Protein AF-A0A9D8M865-F1 (afdb_monomer_lite)

Secondary structure (DSSP, 8-state):
-HHHHHHHHHHHHHHHHT-TT--EEE-SHHHHT-HHHHHHHHHTS-S-EEE--S-TTHHHHHHHHHHHH-

pLDDT: mean 90.88, std 5.36, range [73.0, 97.44]

Structure (mmCIF, N/CA/C/O backbone):
data_AF-A0A9D8M865-F1
#
_entry.id   AF-A0A9D8M865-F1
#
loop_
_atom_site.group_PDB
_atom_site.id
_atom_site.type_symbol
_atom_site.label_atom_id
_atom_site.label_alt_id
_atom_site.label_comp_id
_atom_site.label_asym_id
_atom_site.label_entity_id
_atom_site.label_seq_id
_atom_site.pdbx_PDB_ins_code
_atom_site.Cartn_x
_atom_site.Cartn_y
_atom_site.Cartn_z
_atom_site.occupancy
_atom_site.B_iso_or_equiv
_atom_site.auth_seq_id
_atom_site.auth_comp_id
_atom_site.auth_asym_id
_atom_site.auth_atom_id
_atom_site.pdbx_PDB_model_num
ATOM 1 N N . ARG A 1 1 ? 0.163 -15.910 6.274 1.00 73.00 1 ARG A N 1
ATOM 2 C CA . ARG A 1 1 ? 1.431 -15.294 6.766 1.00 73.00 1 ARG A CA 1
ATOM 3 C C . ARG A 1 1 ? 1.784 -14.021 5.989 1.00 73.00 1 ARG A C 1
ATOM 5 O O . ARG A 1 1 ? 1.996 -13.006 6.635 1.00 73.00 1 ARG A O 1
ATOM 12 N N . GLY A 1 2 ? 1.777 -14.042 4.647 1.00 85.94 2 GLY A N 1
ATOM 13 C CA . GLY A 1 2 ? 2.063 -12.858 3.815 1.00 85.94 2 GLY A CA 1
ATOM 14 C C . GLY A 1 2 ? 1.149 -11.655 4.086 1.00 85.94 2 GLY A C 1
ATOM 15 O O . GLY A 1 2 ? 1.655 -10.576 4.369 1.00 85.94 2 GLY A O 1
ATOM 16 N N . ALA A 1 3 ? -0.176 -11.855 4.112 1.00 92.06 3 ALA A N 1
ATOM 17 C CA . ALA A 1 3 ? -1.138 -10.777 4.372 1.00 92.06 3 ALA A CA 1
ATOM 18 C C . ALA A 1 3 ? -0.923 -10.083 5.727 1.00 92.06 3 ALA A C 1
ATOM 20 O O . ALA A 1 3 ? -0.818 -8.864 5.800 1.00 92.06 3 ALA A O 1
ATOM 21 N N . ALA A 1 4 ? -0.787 -10.869 6.800 1.00 94.19 4 ALA A N 1
ATOM 22 C CA . ALA A 1 4 ? -0.527 -10.351 8.143 1.00 94.19 4 ALA A CA 1
ATOM 23 C C . ALA A 1 4 ? 0.799 -9.574 8.224 1.00 94.19 4 ALA A C 1
ATOM 25 O O . ALA A 1 4 ? 0.866 -8.534 8.874 1.00 94.19 4 ALA A O 1
ATOM 26 N N . GLY A 1 5 ? 1.844 -10.052 7.538 1.00 95.06 5 GLY A N 1
ATOM 27 C CA . GLY A 1 5 ? 3.127 -9.352 7.463 1.00 95.06 5 GLY A CA 1
ATOM 28 C C . GLY A 1 5 ? 3.021 -8.000 6.753 1.00 95.06 5 GLY A C 1
ATOM 29 O O . GLY A 1 5 ? 3.538 -7.007 7.263 1.00 95.06 5 GLY A O 1
ATOM 30 N N . LEU A 1 6 ? 2.316 -7.953 5.617 1.00 94.00 6 LEU A N 1
ATOM 31 C CA . LEU A 1 6 ? 2.089 -6.725 4.849 1.00 94.00 6 LEU A CA 1
ATOM 32 C C . LEU A 1 6 ? 1.241 -5.710 5.624 1.00 94.00 6 LEU A C 1
ATOM 34 O O . LEU A 1 6 ? 1.640 -4.552 5.745 1.00 94.00 6 LEU A O 1
ATOM 38 N N . ALA A 1 7 ? 0.120 -6.144 6.207 1.00 94.56 7 ALA A N 1
ATOM 39 C CA . ALA A 1 7 ? -0.735 -5.276 7.014 1.00 94.56 7 ALA A CA 1
ATOM 40 C C . ALA A 1 7 ? 0.015 -4.733 8.243 1.00 94.56 7 ALA A C 1
ATOM 42 O O . ALA A 1 7 ? 0.001 -3.531 8.504 1.00 94.56 7 ALA A O 1
ATOM 43 N N . GLY A 1 8 ? 0.756 -5.596 8.949 1.00 95.69 8 GLY A N 1
ATOM 44 C CA . GLY A 1 8 ? 1.572 -5.186 10.091 1.00 95.69 8 GLY A CA 1
ATOM 45 C C . GLY A 1 8 ? 2.688 -4.205 9.720 1.00 95.69 8 GLY A C 1
ATOM 46 O O . GLY A 1 8 ? 3.006 -3.316 10.506 1.00 95.69 8 GLY A O 1
ATOM 47 N N . LEU A 1 9 ? 3.279 -4.323 8.526 1.00 95.31 9 LEU A N 1
ATOM 48 C CA . LEU A 1 9 ? 4.255 -3.348 8.037 1.00 95.31 9 LEU A CA 1
ATOM 49 C C . LEU A 1 9 ? 3.608 -1.981 7.788 1.00 95.31 9 LEU A C 1
ATOM 51 O O . LEU A 1 9 ? 4.140 -0.977 8.253 1.00 95.31 9 LEU A O 1
ATOM 55 N N . ALA A 1 10 ? 2.466 -1.943 7.099 1.00 94.50 10 ALA A N 1
ATOM 56 C CA . ALA A 1 10 ? 1.758 -0.696 6.817 1.00 94.50 10 ALA A CA 1
ATOM 57 C C . ALA A 1 10 ? 1.338 0.032 8.107 1.00 94.50 10 ALA A C 1
ATOM 59 O O . ALA A 1 10 ? 1.534 1.241 8.218 1.00 94.50 10 ALA A O 1
ATOM 60 N N . LEU A 1 11 ? 0.845 -0.705 9.109 1.00 94.88 11 LEU A N 1
ATOM 61 C CA . LEU A 1 11 ? 0.511 -0.155 10.427 1.00 94.88 11 LEU A CA 1
ATOM 62 C C . LEU A 1 11 ? 1.725 0.474 11.120 1.00 94.88 11 LEU A C 1
ATOM 64 O O . LEU A 1 11 ? 1.664 1.636 11.514 1.00 94.88 11 LEU A O 1
ATOM 68 N N . ARG A 1 12 ? 2.857 -0.238 11.180 1.00 95.56 12 ARG A N 1
ATOM 69 C CA . ARG A 1 12 ? 4.092 0.298 11.781 1.00 95.56 12 ARG A CA 1
ATOM 70 C C . ARG A 1 12 ? 4.603 1.548 11.070 1.00 95.56 12 ARG A C 1
ATOM 72 O O . ARG A 1 12 ? 5.155 2.439 11.710 1.00 95.56 12 ARG A O 1
ATOM 79 N N . VAL A 1 13 ? 4.450 1.620 9.746 1.00 95.19 13 VAL A N 1
ATOM 80 C CA . VAL A 1 13 ? 4.824 2.818 8.982 1.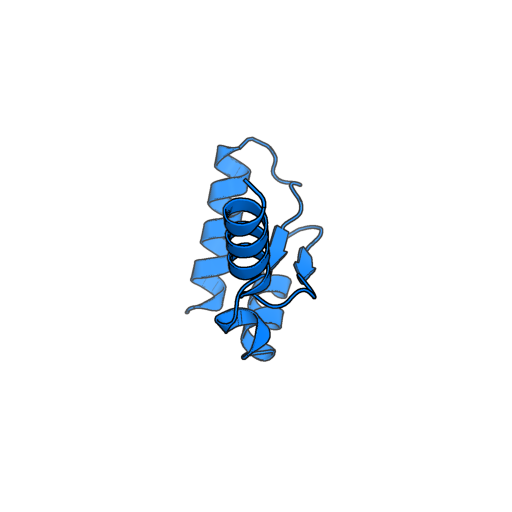00 95.19 13 VAL A CA 1
ATOM 81 C C . VAL A 1 13 ? 3.915 3.993 9.347 1.00 95.19 13 VAL A C 1
ATOM 83 O O . VAL A 1 13 ? 4.434 5.069 9.626 1.00 95.19 13 VAL A O 1
ATOM 86 N N . ARG A 1 14 ? 2.591 3.795 9.424 1.00 94.06 14 ARG A N 1
ATOM 87 C CA . ARG A 1 14 ? 1.642 4.839 9.860 1.00 94.06 14 ARG A CA 1
ATOM 88 C C . ARG A 1 14 ? 1.957 5.365 11.257 1.00 94.06 14 ARG A C 1
ATOM 90 O O . ARG A 1 14 ? 2.017 6.574 11.455 1.00 94.06 14 ARG A O 1
ATOM 97 N N . GLU A 1 15 ? 2.200 4.459 12.201 1.00 93.69 15 GLU A N 1
ATOM 98 C CA . GLU A 1 15 ? 2.600 4.805 13.569 1.00 93.69 15 GLU A CA 1
ATOM 99 C C . GLU A 1 15 ? 3.875 5.651 13.572 1.00 93.69 15 GLU A C 1
ATOM 101 O O . GLU A 1 15 ? 3.939 6.681 14.239 1.00 93.69 15 GLU A O 1
ATOM 106 N N . ARG A 1 16 ? 4.878 5.259 12.777 1.00 95.75 16 ARG A N 1
ATOM 107 C CA . ARG A 1 16 ? 6.152 5.981 12.689 1.00 95.75 16 ARG A CA 1
ATOM 108 C C . ARG A 1 16 ? 6.029 7.356 12.030 1.00 95.75 16 ARG A C 1
ATOM 110 O O . ARG A 1 16 ? 6.829 8.233 12.340 1.00 95.75 16 ARG A O 1
ATOM 117 N N . LEU A 1 17 ? 5.055 7.538 11.144 1.00 94.50 17 LEU A N 1
ATOM 118 C CA . LEU A 1 17 ? 4.732 8.831 10.538 1.00 94.50 17 LEU A CA 1
ATOM 119 C C . LEU A 1 17 ? 3.849 9.708 11.443 1.00 94.50 17 LEU A C 1
ATOM 121 O O . LEU A 1 17 ? 3.650 10.874 11.129 1.00 94.50 17 LEU A O 1
ATOM 125 N N . GLY A 1 18 ? 3.343 9.181 12.565 1.00 91.81 18 GLY A N 1
ATOM 126 C CA . GLY A 1 18 ? 2.484 9.927 13.489 1.00 91.81 18 GLY A CA 1
ATOM 127 C C . GLY A 1 18 ? 1.060 10.156 12.977 1.00 91.81 18 GLY A C 1
ATOM 128 O O . GLY A 1 18 ? 0.309 10.913 13.587 1.00 91.81 18 GLY A O 1
ATOM 129 N N . GLU A 1 19 ? 0.662 9.487 11.893 1.00 88.06 19 GLU A N 1
ATOM 130 C CA . GLU A 1 19 ? -0.647 9.656 11.263 1.00 88.06 19 GLU A CA 1
ATOM 131 C C . GLU A 1 19 ? -1.353 8.296 11.083 1.00 88.06 19 GLU A C 1
ATOM 133 O O . GLU A 1 19 ? -1.277 7.658 10.027 1.00 88.06 19 GLU A O 1
ATOM 138 N N . PRO A 1 20 ? -2.094 7.825 12.105 1.00 82.00 20 PRO A N 1
ATOM 139 C CA . PRO A 1 20 ? -2.758 6.516 12.088 1.00 82.00 20 PRO A CA 1
ATOM 140 C C . PRO A 1 20 ? -3.819 6.366 10.987 1.00 82.00 20 PRO A C 1
ATOM 142 O O . PRO A 1 20 ? -4.141 5.250 10.578 1.00 82.00 20 PRO A O 1
ATOM 145 N N . ALA A 1 21 ? -4.365 7.490 10.515 1.00 83.88 21 ALA A N 1
ATOM 146 C CA . ALA A 1 21 ? -5.419 7.553 9.508 1.00 83.88 21 ALA A CA 1
ATOM 147 C C . ALA A 1 21 ? -4.896 7.680 8.065 1.00 83.88 21 ALA A C 1
ATOM 149 O O . ALA A 1 21 ? -5.710 7.744 7.142 1.00 83.88 21 ALA A O 1
ATOM 150 N N . LEU A 1 22 ? -3.571 7.707 7.855 1.00 90.44 22 LEU A N 1
ATOM 151 C CA . LEU A 1 22 ? -2.974 7.843 6.522 1.00 90.44 22 LEU A CA 1
ATOM 152 C C . LEU A 1 22 ? -3.540 6.796 5.557 1.00 90.44 22 LEU A C 1
ATOM 154 O O . LEU A 1 22 ? -3.420 5.602 5.837 1.00 90.44 22 LEU A O 1
ATOM 158 N N . PRO A 1 23 ? -4.121 7.178 4.411 1.00 93.06 23 PRO A N 1
ATOM 159 C CA . PRO A 1 23 ? -4.632 6.215 3.444 1.00 93.06 23 PRO A CA 1
ATOM 160 C C . PRO A 1 23 ? -3.555 5.220 3.006 1.00 93.06 23 PRO A C 1
ATOM 162 O O . PRO A 1 23 ? -2.400 5.592 2.795 1.00 93.06 23 PRO A O 1
ATOM 165 N N . VAL A 1 24 ? -3.930 3.949 2.861 1.00 94.25 24 VAL A N 1
ATOM 166 C CA . VAL A 1 24 ? -3.029 2.923 2.314 1.00 94.25 24 VAL A CA 1
ATOM 167 C C . VAL A 1 24 ? -3.439 2.611 0.884 1.00 94.25 24 VAL A C 1
ATOM 169 O O . VAL A 1 24 ? -4.601 2.324 0.607 1.00 94.25 24 VAL A O 1
ATOM 172 N N . VAL A 1 25 ? -2.464 2.643 -0.021 1.00 93.56 25 VAL A N 1
ATOM 173 C CA . VAL A 1 25 ? -2.644 2.257 -1.421 1.00 93.56 25 VAL A CA 1
ATOM 174 C C . VAL A 1 25 ? -1.968 0.908 -1.650 1.00 93.56 25 VAL A C 1
ATOM 176 O O . VAL A 1 25 ? -0.765 0.764 -1.436 1.00 93.56 25 VAL A O 1
ATOM 179 N N . LEU A 1 26 ? -2.738 -0.085 -2.089 1.00 92.50 26 LEU A N 1
ATOM 180 C CA . LEU A 1 26 ? -2.242 -1.402 -2.482 1.00 92.50 26 LEU A CA 1
ATOM 181 C C . LEU A 1 26 ? -1.783 -1.352 -3.943 1.00 92.50 26 LEU A C 1
ATOM 183 O O . LEU A 1 26 ? -2.565 -1.014 -4.830 1.00 92.50 26 LEU A O 1
ATOM 187 N N . ALA A 1 27 ? -0.519 -1.689 -4.196 1.00 90.56 27 ALA A N 1
ATOM 188 C CA . ALA A 1 27 ? 0.091 -1.631 -5.522 1.00 90.56 27 ALA A CA 1
ATOM 189 C C . ALA A 1 27 ? 1.058 -2.801 -5.760 1.00 90.56 27 ALA A C 1
ATOM 191 O O . ALA A 1 27 ? 1.481 -3.488 -4.829 1.00 90.56 27 ALA A O 1
ATOM 192 N N . GLY A 1 28 ? 1.448 -2.991 -7.022 1.00 85.56 28 GLY A N 1
ATOM 193 C CA . GLY A 1 28 ? 2.439 -3.987 -7.430 1.00 85.56 28 GLY A CA 1
ATOM 194 C C . GLY A 1 28 ? 1.841 -5.332 -7.848 1.00 85.56 28 GLY A C 1
ATOM 195 O O . GLY A 1 28 ? 0.732 -5.705 -7.468 1.00 85.56 28 GLY A O 1
ATOM 196 N N . GLY A 1 29 ? 2.602 -6.077 -8.655 1.00 83.00 29 GLY A N 1
ATOM 197 C CA . GLY A 1 29 ? 2.124 -7.293 -9.324 1.00 83.00 29 GLY A CA 1
ATOM 198 C C . GLY A 1 29 ? 1.701 -8.424 -8.384 1.00 83.00 29 GLY A C 1
ATOM 199 O O . GLY A 1 29 ? 0.805 -9.183 -8.728 1.00 83.00 29 GLY A O 1
ATOM 200 N N . LEU A 1 30 ? 2.283 -8.516 -7.184 1.00 83.44 30 LEU A N 1
ATOM 201 C CA . LEU A 1 30 ? 1.922 -9.549 -6.208 1.00 83.44 30 LEU A CA 1
ATOM 202 C C . LEU A 1 30 ? 0.473 -9.401 -5.721 1.00 83.44 30 LEU A C 1
ATOM 204 O O . LEU A 1 30 ? -0.269 -10.380 -5.704 1.00 83.44 30 LEU A O 1
ATOM 208 N N . LEU A 1 31 ? 0.077 -8.184 -5.338 1.00 83.81 31 LEU A N 1
ATOM 209 C CA . LEU A 1 31 ? -1.274 -7.892 -4.856 1.00 83.81 31 LEU A CA 1
ATOM 210 C C . LEU A 1 31 ? -2.280 -7.905 -6.011 1.00 83.81 31 LEU A C 1
ATOM 212 O O . LEU A 1 31 ? -3.346 -8.495 -5.881 1.00 83.81 31 LEU A O 1
ATOM 216 N N . LEU A 1 32 ? -1.900 -7.351 -7.168 1.00 73.62 32 LEU A N 1
ATOM 217 C CA . LEU A 1 32 ? -2.753 -7.328 -8.362 1.00 73.62 32 LEU A CA 1
ATOM 218 C C . LEU A 1 32 ? -2.984 -8.723 -8.967 1.00 73.62 32 LEU A C 1
ATOM 220 O O . LEU A 1 32 ? -4.063 -8.994 -9.482 1.00 73.62 32 LEU A O 1
ATOM 224 N N . GLY A 1 33 ? -1.988 -9.609 -8.910 1.00 81.19 33 GLY A N 1
ATOM 225 C CA . GLY A 1 33 ? -2.075 -10.974 -9.436 1.00 81.19 33 GLY A CA 1
ATOM 226 C C . GLY A 1 33 ? -2.726 -11.974 -8.480 1.00 81.19 33 GLY A C 1
ATOM 227 O O . GLY A 1 33 ? -2.912 -13.131 -8.849 1.00 81.19 33 GLY A O 1
ATOM 228 N N . THR A 1 34 ? -3.065 -11.548 -7.258 1.00 88.94 34 THR A N 1
ATOM 229 C CA . THR A 1 34 ? -3.511 -12.446 -6.187 1.00 88.94 34 THR A CA 1
ATOM 230 C C . THR A 1 34 ? -4.692 -11.833 -5.417 1.00 88.94 34 THR A C 1
ATOM 232 O O . THR A 1 34 ? -4.506 -11.321 -4.311 1.00 88.94 34 THR A O 1
ATOM 235 N N . PRO A 1 35 ? -5.928 -11.894 -5.954 1.00 88.50 35 PRO A N 1
ATOM 236 C CA . PRO A 1 35 ? -7.084 -11.185 -5.387 1.00 88.50 35 PRO A CA 1
ATOM 237 C C . PRO A 1 35 ? -7.388 -11.519 -3.919 1.00 88.50 35 PRO A C 1
ATOM 239 O O . PRO A 1 35 ? -7.764 -10.647 -3.139 1.00 88.50 35 PRO A O 1
ATOM 242 N N . TRP A 1 36 ? -7.180 -12.774 -3.512 1.00 91.06 36 TRP A N 1
ATOM 243 C CA . TRP A 1 36 ? -7.389 -13.203 -2.126 1.00 91.06 36 TRP A CA 1
ATOM 244 C C . TRP A 1 36 ? -6.396 -12.550 -1.158 1.00 91.06 36 TRP A C 1
ATOM 246 O O . TRP A 1 36 ? -6.759 -12.219 -0.033 1.00 91.06 36 TRP A O 1
ATOM 256 N N . LEU A 1 37 ? -5.158 -12.314 -1.600 1.00 91.56 37 LEU A N 1
ATOM 257 C CA . LEU A 1 37 ? -4.136 -11.656 -0.792 1.00 91.56 37 LEU A CA 1
ATOM 258 C C . LEU A 1 37 ? -4.469 -10.1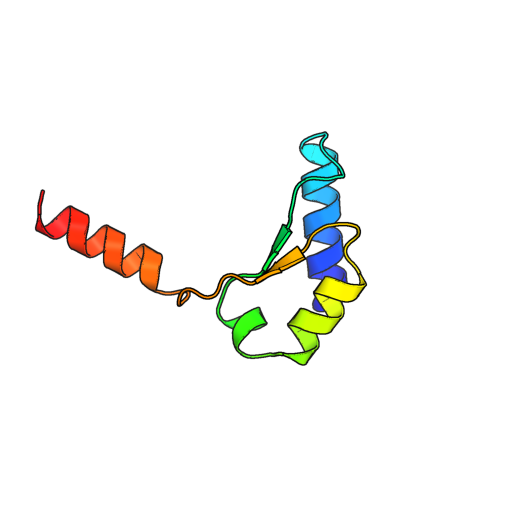74 -0.606 1.00 91.56 37 LEU A C 1
ATOM 260 O O . LEU A 1 37 ? -4.324 -9.658 0.499 1.00 91.56 37 LEU A O 1
ATOM 264 N N . GLU A 1 38 ? -4.933 -9.500 -1.663 1.00 92.12 38 GLU A N 1
ATOM 265 C CA . GLU A 1 38 ? -5.408 -8.115 -1.574 1.00 92.12 38 GLU A CA 1
ATOM 266 C C . GLU A 1 38 ? -6.548 -7.994 -0.558 1.00 92.12 38 GLU A C 1
ATOM 268 O O . GLU A 1 38 ? -6.495 -7.146 0.336 1.00 92.12 38 GLU A O 1
ATOM 273 N N . TRP A 1 39 ? -7.551 -8.869 -0.670 1.00 92.62 39 TRP A N 1
ATOM 274 C CA . TRP A 1 39 ? -8.694 -8.887 0.238 1.00 92.62 39 TRP A CA 1
ATOM 275 C C . TRP A 1 39 ? -8.260 -9.110 1.690 1.00 92.62 39 TRP A C 1
ATOM 277 O O . TRP A 1 39 ? -8.624 -8.327 2.566 1.00 92.62 39 TRP A O 1
ATOM 287 N N . GLU A 1 40 ? -7.406 -10.106 1.941 1.00 94.69 40 GLU A N 1
ATOM 288 C CA . GLU A 1 40 ? -6.900 -10.390 3.285 1.00 94.69 40 GLU A CA 1
ATOM 289 C C . GLU A 1 40 ? -6.090 -9.231 3.888 1.00 94.69 40 GLU A C 1
ATOM 291 O O . GLU A 1 40 ? -6.124 -9.024 5.104 1.00 94.69 40 GLU A O 1
ATOM 296 N N . VAL A 1 41 ? -5.325 -8.499 3.074 1.00 93.88 41 VAL A N 1
ATOM 297 C CA . VAL A 1 41 ? -4.586 -7.315 3.535 1.00 93.88 41 VAL A CA 1
ATOM 298 C C . VAL A 1 41 ? -5.551 -6.175 3.856 1.00 93.88 41 VAL A C 1
ATOM 300 O O . VAL A 1 41 ? -5.389 -5.534 4.894 1.00 93.88 41 VAL A O 1
ATOM 303 N N . ARG A 1 42 ? -6.562 -5.943 3.008 1.00 93.69 42 ARG A N 1
ATOM 304 C CA . ARG A 1 42 ? -7.571 -4.893 3.207 1.00 93.69 42 ARG A CA 1
ATOM 305 C C . ARG A 1 42 ? -8.372 -5.114 4.491 1.00 93.69 42 ARG A C 1
ATOM 307 O O . ARG A 1 42 ? -8.516 -4.173 5.259 1.00 93.69 42 ARG A O 1
ATOM 314 N N . ASP A 1 43 ? -8.815 -6.341 4.752 1.00 94.88 43 ASP A N 1
ATOM 315 C CA . ASP A 1 43 ? -9.580 -6.707 5.956 1.00 94.88 43 ASP A CA 1
ATOM 316 C C . ASP A 1 43 ? -8.820 -6.424 7.269 1.00 94.88 43 ASP A C 1
ATOM 318 O O . ASP A 1 43 ? -9.404 -6.101 8.299 1.00 94.88 43 ASP A O 1
ATOM 322 N N . ARG A 1 44 ? -7.484 -6.480 7.226 1.00 94.88 44 ARG A N 1
ATOM 323 C CA . ARG A 1 44 ? -6.614 -6.275 8.396 1.00 94.88 44 ARG A CA 1
ATOM 324 C C . ARG A 1 44 ? -6.187 -4.825 8.613 1.00 94.88 44 ARG A C 1
ATOM 326 O O . ARG A 1 44 ? -5.564 -4.533 9.634 1.00 94.88 44 ARG A O 1
ATOM 333 N N . LEU A 1 45 ? -6.446 -3.934 7.658 1.00 93.31 45 LEU A N 1
ATOM 334 C CA . LEU A 1 45 ? -6.027 -2.539 7.730 1.00 93.31 45 LEU A CA 1
ATOM 335 C C . LEU A 1 45 ? -7.199 -1.651 8.162 1.00 93.31 45 LEU A C 1
ATOM 337 O O . LEU A 1 45 ? -8.219 -1.614 7.480 1.00 93.31 45 LEU A O 1
ATOM 341 N N . PRO A 1 46 ? -7.060 -0.877 9.250 1.00 90.62 46 PRO A N 1
ATOM 342 C CA . PRO A 1 46 ? -8.076 0.086 9.634 1.00 90.62 46 PRO A CA 1
ATOM 343 C C . PRO A 1 46 ? -8.082 1.278 8.666 1.00 90.62 46 PRO A C 1
ATOM 345 O O . PRO A 1 46 ? -7.030 1.741 8.211 1.00 90.62 46 PRO A O 1
ATOM 348 N N . GLY A 1 47 ? -9.267 1.823 8.398 1.00 89.00 47 GLY A N 1
ATOM 349 C CA . GLY A 1 47 ? -9.432 3.043 7.606 1.00 89.00 47 GLY A CA 1
ATOM 350 C C . GLY A 1 47 ? -9.370 2.832 6.084 1.00 89.00 47 GLY A C 1
ATOM 351 O O . GLY A 1 47 ? -9.546 1.717 5.597 1.00 89.00 47 GLY A O 1
ATOM 352 N N . PRO A 1 48 ? -9.176 3.912 5.307 1.00 90.25 48 PRO A N 1
ATOM 353 C CA . PRO A 1 48 ? -9.293 3.864 3.854 1.00 90.25 48 PRO A CA 1
ATOM 354 C C . PRO A 1 48 ? -8.130 3.103 3.206 1.00 90.25 48 PRO A C 1
ATOM 356 O O . PRO A 1 48 ? -6.954 3.429 3.406 1.00 90.25 48 PRO A O 1
ATOM 359 N N . VAL A 1 49 ? -8.489 2.109 2.388 1.00 93.31 49 VAL A N 1
ATOM 360 C CA . VAL A 1 49 ? -7.560 1.286 1.607 1.00 93.31 49 VAL A CA 1
ATOM 361 C C . VAL A 1 49 ? -8.009 1.241 0.151 1.00 93.31 49 VAL A C 1
ATOM 363 O O . VAL A 1 49 ? -9.023 0.618 -0.176 1.00 93.31 49 VAL A O 1
ATOM 366 N N . SER A 1 50 ? -7.238 1.863 -0.737 1.00 92.19 50 SER A N 1
ATOM 367 C CA . SER A 1 50 ? -7.493 1.862 -2.180 1.00 92.19 50 SER A CA 1
ATOM 368 C C . SER A 1 50 ? -6.516 0.953 -2.921 1.00 92.19 50 SER A C 1
ATOM 370 O O . SER A 1 50 ? -5.462 0.580 -2.407 1.00 92.19 50 SER A O 1
ATOM 372 N N . ARG A 1 51 ? -6.892 0.551 -4.135 1.00 90.81 51 ARG A N 1
ATOM 373 C CA . ARG A 1 51 ? -6.036 -0.203 -5.050 1.00 90.81 51 ARG A CA 1
ATOM 374 C C . ARG A 1 51 ? -5.516 0.737 -6.129 1.00 90.81 51 ARG A C 1
ATOM 376 O O . ARG A 1 51 ? -6.269 1.571 -6.629 1.00 90.81 51 ARG A O 1
ATOM 383 N N . LEU A 1 52 ? -4.245 0.599 -6.487 1.00 91.06 52 LEU A N 1
ATOM 384 C CA . LEU A 1 52 ? -3.687 1.279 -7.646 1.00 91.06 52 LEU A CA 1
ATOM 385 C C . LEU A 1 52 ? -4.079 0.519 -8.918 1.00 91.06 52 LEU A C 1
ATOM 387 O O . LEU A 1 52 ? -3.661 -0.618 -9.121 1.00 91.06 52 LEU A O 1
ATOM 391 N N . GLU A 1 53 ? -4.874 1.161 -9.768 1.00 88.06 53 GLU A N 1
ATOM 392 C CA . GLU A 1 53 ? -5.366 0.586 -11.028 1.00 88.06 53 GLU A CA 1
ATOM 393 C C 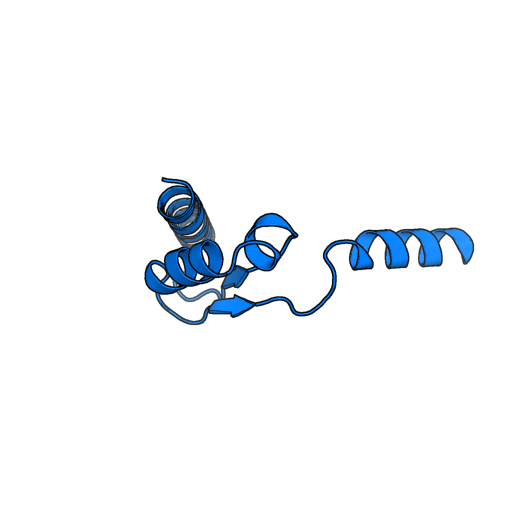. GLU A 1 53 ? -4.288 0.552 -12.121 1.00 88.06 53 GLU A C 1
ATOM 395 O O . GLU A 1 53 ? -4.353 -0.236 -13.063 1.00 88.06 53 GLU A O 1
ATOM 400 N N . GLN A 1 54 ? -3.283 1.421 -12.013 1.00 88.75 54 GLN A N 1
ATOM 401 C CA . GLN A 1 54 ? -2.229 1.530 -13.007 1.00 88.75 54 GLN A CA 1
ATOM 402 C C . GLN A 1 54 ? -1.308 0.298 -12.989 1.00 88.75 54 GLN A C 1
ATOM 404 O O . GLN A 1 54 ? -0.973 -0.217 -11.917 1.00 88.75 54 GLN A O 1
ATOM 409 N N . PRO A 1 55 ? -0.808 -0.137 -14.161 1.00 85.69 55 PRO A N 1
ATOM 410 C CA . PRO A 1 55 ? 0.174 -1.210 -14.234 1.00 85.69 55 PRO A CA 1
ATOM 411 C C . PRO A 1 55 ? 1.431 -0.877 -13.426 1.00 85.69 55 PRO A C 1
ATOM 413 O O . PRO A 1 55 ? 1.950 0.237 -13.508 1.00 85.69 55 PRO A O 1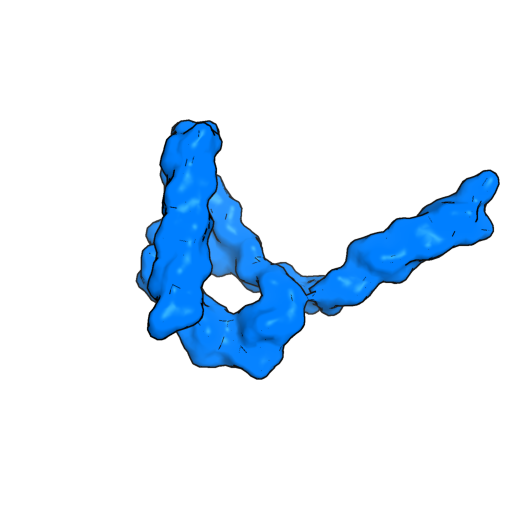
ATOM 416 N N . ALA A 1 56 ? 1.987 -1.870 -12.727 1.00 85.50 56 ALA A N 1
ATOM 417 C CA . ALA A 1 56 ? 3.201 -1.697 -11.922 1.00 85.50 56 ALA A CA 1
ATOM 418 C C . ALA A 1 56 ? 4.403 -1.160 -12.733 1.00 85.50 56 ALA A C 1
ATOM 420 O O . ALA A 1 56 ? 5.262 -0.473 -12.191 1.00 85.50 56 ALA A O 1
ATOM 421 N N . VAL A 1 57 ? 4.444 -1.439 -14.041 1.00 89.62 57 VAL A N 1
ATOM 422 C CA . VAL A 1 57 ? 5.516 -1.014 -14.956 1.00 89.62 57 VAL A CA 1
ATOM 423 C C . VAL A 1 57 ? 5.425 0.459 -15.375 1.00 89.62 57 VAL A C 1
ATOM 425 O O . VAL A 1 57 ? 6.405 1.024 -15.857 1.00 89.62 57 VAL A O 1
ATOM 428 N N . LEU A 1 58 ?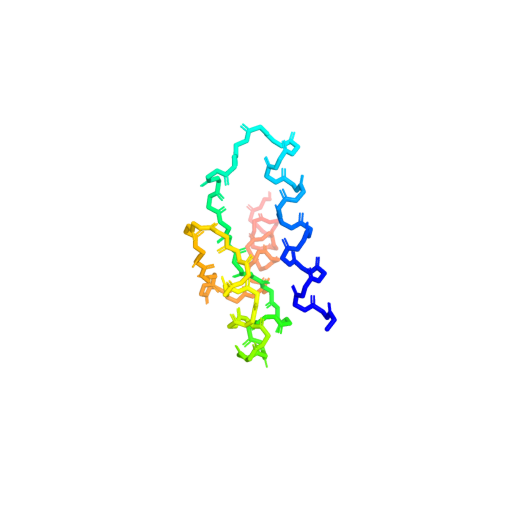 4.274 1.112 -15.181 1.00 90.88 58 LEU A N 1
ATOM 429 C CA . LEU A 1 58 ? 4.012 2.441 -15.740 1.00 90.88 58 LEU A CA 1
ATOM 430 C C . LEU A 1 58 ? 5.025 3.497 -15.269 1.00 90.88 58 LEU A C 1
ATOM 432 O O . LEU A 1 58 ? 5.393 4.379 -16.040 1.00 90.88 58 LEU A O 1
ATOM 436 N N . GLY A 1 59 ? 5.503 3.398 -14.025 1.00 90.06 59 GLY A N 1
ATOM 437 C CA . GLY A 1 59 ? 6.518 4.314 -13.496 1.00 90.06 59 GLY A CA 1
ATOM 438 C C . GLY A 1 59 ? 7.843 4.242 -14.261 1.00 90.06 59 GLY A C 1
ATOM 439 O O . GLY A 1 59 ? 8.410 5.276 -14.601 1.00 90.06 59 GLY A O 1
ATOM 440 N N . ALA A 1 60 ? 8.297 3.030 -14.593 1.00 93.56 60 ALA A N 1
ATOM 441 C CA . ALA A 1 60 ? 9.526 2.823 -15.356 1.00 93.56 60 ALA A CA 1
ATOM 442 C C . ALA A 1 60 ? 9.394 3.333 -16.799 1.00 93.56 60 ALA A C 1
ATOM 444 O O . ALA A 1 60 ? 10.311 3.977 -17.304 1.00 93.56 60 ALA A O 1
ATOM 445 N N . VAL A 1 61 ? 8.238 3.105 -17.435 1.00 94.94 61 VAL A N 1
ATOM 446 C CA . VAL A 1 61 ? 7.951 3.614 -18.788 1.00 94.94 61 VAL A CA 1
ATOM 447 C C . VAL A 1 61 ? 8.023 5.138 -18.814 1.00 94.94 61 VAL A C 1
ATOM 449 O O . VAL A 1 61 ? 8.758 5.699 -19.620 1.00 94.94 61 VAL A O 1
ATOM 452 N N . ARG A 1 62 ? 7.340 5.812 -17.881 1.00 95.56 62 ARG A N 1
ATOM 453 C CA . ARG A 1 62 ? 7.343 7.282 -17.793 1.00 95.56 62 ARG A CA 1
ATOM 454 C C . ARG A 1 62 ? 8.739 7.854 -17.559 1.00 95.56 62 ARG A C 1
ATOM 456 O O . ARG A 1 62 ? 9.087 8.889 -18.125 1.00 95.56 62 ARG A O 1
ATOM 463 N N . LEU A 1 63 ? 9.542 7.189 -16.728 1.00 96.56 63 LEU A N 1
ATOM 464 C CA . LEU A 1 63 ? 10.930 7.583 -16.502 1.00 96.56 63 LEU A CA 1
ATOM 465 C C . LEU A 1 63 ? 11.749 7.480 -17.798 1.00 96.56 63 LEU A C 1
ATOM 467 O O . LEU A 1 63 ? 12.434 8.434 -18.157 1.00 96.56 63 LEU A O 1
ATOM 471 N N . ALA A 1 64 ? 11.638 6.366 -18.526 1.00 96.69 64 ALA A N 1
ATOM 472 C 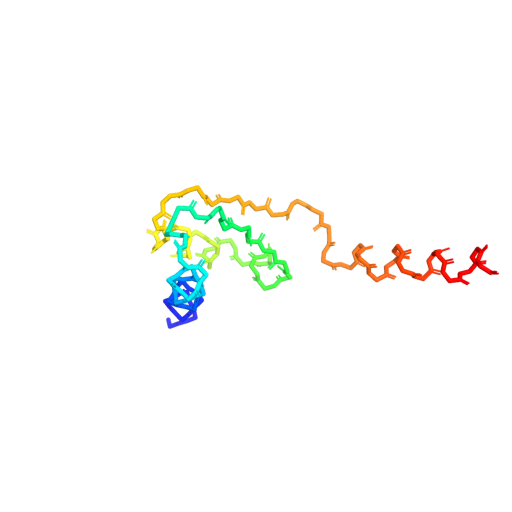CA . ALA A 1 64 ? 12.330 6.174 -19.799 1.00 96.69 64 ALA A CA 1
ATOM 473 C C . ALA A 1 64 ? 11.894 7.204 -20.855 1.00 96.69 64 ALA A C 1
ATOM 475 O O . ALA A 1 64 ? 12.739 7.805 -21.512 1.00 96.69 64 ALA A O 1
ATOM 476 N N . GLU A 1 65 ? 10.591 7.472 -20.973 1.00 97.44 65 GLU A N 1
ATOM 477 C CA . GLU A 1 65 ? 10.053 8.513 -21.861 1.00 97.44 65 GLU A CA 1
ATOM 478 C C . GLU A 1 65 ? 10.597 9.906 -21.530 1.00 97.44 65 GLU A C 1
ATOM 480 O O . GLU A 1 65 ? 10.825 10.703 -22.438 1.00 97.44 65 GLU A O 1
ATOM 485 N N . THR A 1 66 ? 10.807 10.203 -20.245 1.00 97.00 66 THR A N 1
ATOM 486 C CA . THR A 1 66 ? 11.364 11.486 -19.796 1.00 97.00 66 THR A CA 1
ATOM 487 C C . THR A 1 66 ? 12.837 11.598 -20.180 1.00 97.00 66 THR A C 1
ATOM 489 O O . THR A 1 66 ? 13.250 12.625 -20.707 1.00 97.00 66 THR A O 1
ATOM 492 N N . LEU A 1 67 ? 13.615 10.530 -19.983 1.00 95.94 67 LEU A N 1
ATOM 493 C CA . LEU A 1 67 ? 15.037 10.480 -20.336 1.00 95.94 67 LEU A CA 1
ATOM 494 C C . LEU A 1 67 ? 15.288 10.533 -21.848 1.00 95.94 67 LEU A C 1
ATOM 496 O O . LEU A 1 67 ? 16.305 11.065 -22.264 1.00 95.94 67 LEU A O 1
ATOM 500 N N . LEU A 1 68 ? 14.375 10.009 -22.670 1.00 94.69 68 LEU A N 1
ATOM 501 C CA . LEU A 1 68 ? 14.466 10.097 -24.135 1.00 94.69 68 LEU A CA 1
ATOM 502 C C . LEU A 1 68 ? 14.119 11.488 -24.689 1.00 94.69 68 LEU A C 1
ATOM 504 O O . LEU A 1 68 ? 14.416 11.770 -25.847 1.00 94.69 68 LEU A O 1
ATOM 508 N N . ARG A 1 69 ? 13.432 12.325 -23.901 1.00 91.25 69 ARG A N 1
ATOM 509 C CA . ARG A 1 69 ? 13.037 13.694 -24.279 1.00 91.25 69 ARG A CA 1
ATOM 510 C C . ARG A 1 69 ? 13.968 14.770 -23.710 1.00 91.25 69 ARG A C 1
ATOM 512 O O . ARG A 1 69 ? 13.793 15.931 -24.074 1.00 91.25 69 ARG A O 1
ATOM 519 N N . ALA A 1 70 ? 14.859 14.396 -22.794 1.00 73.69 70 ALA A N 1
ATOM 520 C CA . ALA A 1 70 ? 15.878 15.259 -22.201 1.00 73.69 70 ALA A CA 1
ATOM 521 C C . ALA A 1 70 ? 17.116 15.326 -23.103 1.00 73.69 70 ALA A C 1
ATOM 523 O O . ALA A 1 70 ? 17.722 16.418 -23.156 1.00 73.69 70 ALA A O 1
#

Foldseek 3Di:
DLLVVVLVVVCVVCVVVVHLQPEAEADDDVCVVDVVSVVSNVVSRPHHYYYDPDHPCVVVVVVVVVVVVD

Radius of gyration: 14.73 Å; chains: 1; bounding box: 26×31×38 Å

Sequence (70 aa):
RGAAGLAGLALRVRERLGEPALPVVLAGGLLLGTPWLEWEVRDRLPGPVSRLEQPAVLGAVRLAETLLRA